Protein AF-A0A0B4KEA6-F1 (afdb_monomer)

Organism: NCBI:txid1239845

Mean predicted aligned error: 4.83 Å

Solvent-accessible surface area (backbone atoms only — not comparable to full-atom values): 7295 Å² total; per-residue (Å²): 44,38,92,87,68,40,78,78,47,93,83,45,83,91,51,90,80,52,74,73,57,41,52,79,71,69,48,47,70,63,35,52,47,36,51,56,62,47,56,32,33,66,64,97,66,87,73,80,84,50,55,74,66,57,44,64,73,69,62,54,82,90,42,56,48,91,61,84,39,70,60,53,66,67,59,48,52,52,45,29,50,55,54,60,69,72,50,56,70,69,57,52,48,64,66,43,44,65,58,36,34,76,69,70,74,44,66,92,83,60,53,72,71,68,74,73,107

Radius of gyration: 17.59 Å; Cα contacts (8 Å, |Δi|>4): 81; chains: 1; bounding box: 48×18×44 Å

Nearest PDB structures (foldseek):
  4gri-assembly1_A  TM=9.267E-01  e=2.112E-07  Borreliella burgdorferi B31
  4gri-assembly2_B  TM=9.279E-01  e=2.397E-07  Borreliella burgdorferi B31
  2o5r-assembly1_A  TM=9.050E-01  e=2.720E-07  Thermotoga maritima
  3pnv-assembly1_A  TM=8.483E-01  e=3.424E-06  Mycobacterium tuberculosis H37Rv
  2ja2-assembly1_A  TM=8.870E-01  e=8.852E-06  Mycobacterium tuberculosis H37Rv

Sequence (117 aa):
VNESRKKLSKRDESIIQFIEQYEALGYLPEALFNFIALLGWSPKGEEELFSKDEFIEIFDPERLSTSSALFDNQKLTWMNNQYMKNLELAQVVELSLPHLISAGKLDENMSDEQREW

Foldseek 3Di:
DEPVPDDDDPPPPVDDDDPVVCLVVLFDPQLVVLLVLPQQFDFPDDDSHDGPVRCVVRDDPVRGHPDGGYDDPVSSVVSSVVVLVPDDPVVNLVSCVVVCCVVVNDPPPDDPVRSVD

InterPro domains:
  IPR008925 Aminoacyl-tRNA synthetase, class I, anticodon-binding superfamily [SSF48163] (53-117)
  IPR020058 Glutamyl/glutaminyl-tRNA synthetase, class Ib, catalytic domain [PF00749] (1-78)
  IPR020061 Glutamine-tRNA ligase, alpha-bundle domain superfamily [G3DSA:1.10.1160.10] (2-87)
  IPR049940 Glutamyl-Q tRNA(Asp) synthetase/Glutamate--tRNA ligase [PTHR43311] (1-112)

Structure (mmCIF, N/CA/C/O backbone):
data_AF-A0A0B4KEA6-F1
#
_entry.id   AF-A0A0B4KEA6-F1
#
loop_
_atom_site.group_PDB
_atom_site.id
_atom_site.type_symbol
_atom_site.label_atom_id
_atom_site.label_alt_id
_atom_site.label_comp_id
_atom_site.label_asym_id
_atom_site.label_entity_id
_atom_site.label_seq_id
_atom_site.pdbx_PDB_ins_code
_atom_site.Cartn_x
_atom_site.Cartn_y
_atom_site.Cartn_z
_atom_site.occupancy
_atom_site.B_iso_or_equiv
_atom_site.auth_seq_id
_atom_site.auth_comp_id
_atom_site.auth_asym_id
_atom_site.auth_atom_id
_atom_site.pdbx_PDB_model_num
ATOM 1 N N . VAL A 1 1 ? 17.174 -0.596 -2.433 1.00 87.00 1 VAL A N 1
ATOM 2 C CA . VAL A 1 1 ? 18.061 0.257 -1.607 1.00 87.00 1 VAL A CA 1
ATOM 3 C C . VAL A 1 1 ? 17.212 1.237 -0.818 1.00 87.00 1 VAL A C 1
ATOM 5 O O . VAL A 1 1 ? 16.089 1.468 -1.237 1.00 87.00 1 VAL A O 1
ATOM 8 N N . ASN A 1 2 ? 17.694 1.759 0.309 1.00 86.00 2 ASN A N 1
ATOM 9 C CA . ASN A 1 2 ? 17.021 2.836 1.051 1.00 86.00 2 ASN A CA 1
ATOM 10 C C . ASN A 1 2 ? 17.335 4.216 0.436 1.00 86.00 2 ASN A C 1
ATOM 12 O O . ASN A 1 2 ? 18.085 4.299 -0.540 1.00 86.00 2 ASN A O 1
ATOM 16 N N . GLU A 1 3 ? 16.810 5.296 1.023 1.00 85.00 3 GLU A N 1
ATOM 17 C CA . GLU A 1 3 ? 17.037 6.687 0.582 1.00 85.00 3 GLU A CA 1
ATOM 18 C C . GLU A 1 3 ? 18.528 7.067 0.510 1.00 85.00 3 GLU A C 1
ATOM 20 O O . GLU A 1 3 ? 18.956 7.793 -0.383 1.00 85.00 3 GLU A O 1
ATOM 25 N N . SER A 1 4 ? 19.362 6.484 1.379 1.00 86.56 4 SER A N 1
ATOM 26 C CA . SER A 1 4 ? 20.827 6.635 1.353 1.00 86.56 4 SER A CA 1
ATOM 27 C C . SER A 1 4 ? 21.533 5.746 0.312 1.00 86.56 4 SER A C 1
ATOM 29 O O . SER A 1 4 ? 22.755 5.595 0.349 1.00 86.56 4 SER A O 1
ATOM 31 N N . ARG A 1 5 ? 20.783 5.095 -0.586 1.00 84.62 5 ARG A N 1
ATOM 32 C CA . ARG A 1 5 ? 21.244 4.094 -1.568 1.00 84.62 5 ARG A CA 1
ATOM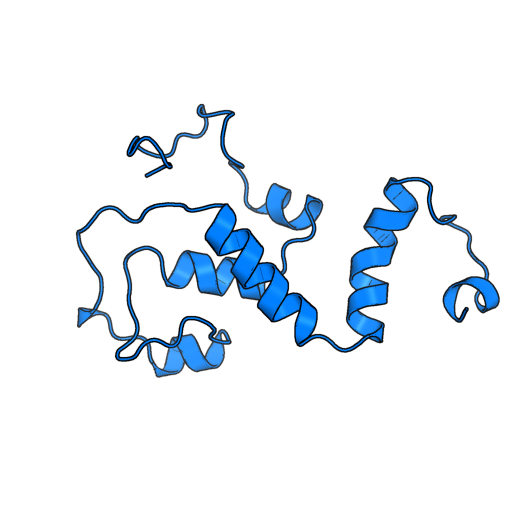 33 C C . ARG A 1 5 ? 21.980 2.888 -0.971 1.00 84.62 5 ARG A C 1
ATOM 35 O O . ARG A 1 5 ? 22.685 2.174 -1.684 1.00 84.62 5 ARG A O 1
ATOM 42 N N . LYS A 1 6 ? 21.784 2.597 0.316 1.00 86.31 6 LYS A N 1
ATOM 43 C CA . LYS A 1 6 ? 22.325 1.390 0.956 1.00 86.31 6 LYS A CA 1
ATOM 44 C C . LYS A 1 6 ? 21.380 0.209 0.755 1.00 86.31 6 LYS A C 1
ATOM 46 O O . LYS A 1 6 ? 20.172 0.371 0.569 1.00 86.31 6 LYS A O 1
ATOM 51 N N . LYS A 1 7 ? 21.929 -1.008 0.762 1.00 86.44 7 LYS A N 1
ATOM 52 C CA . LYS A 1 7 ? 21.126 -2.237 0.699 1.00 86.44 7 LYS A CA 1
ATOM 53 C C . LYS A 1 7 ? 20.211 -2.301 1.925 1.00 86.44 7 LYS A C 1
ATOM 55 O O . LYS A 1 7 ? 20.680 -2.087 3.038 1.00 86.44 7 LYS A O 1
ATOM 60 N N . LEU A 1 8 ? 18.936 -2.622 1.704 1.00 84.56 8 LEU A N 1
ATOM 61 C CA . LEU A 1 8 ? 17.991 -2.862 2.795 1.00 84.56 8 LEU A CA 1
ATOM 62 C C . LEU A 1 8 ? 18.494 -4.049 3.624 1.00 84.56 8 LEU A C 1
ATOM 64 O O . LEU A 1 8 ? 18.933 -5.062 3.072 1.00 84.56 8 LEU A O 1
ATOM 68 N N . SER A 1 9 ? 18.463 -3.911 4.942 1.00 81.00 9 SER A N 1
ATOM 69 C CA . SER A 1 9 ? 18.974 -4.905 5.880 1.00 81.00 9 SER A CA 1
ATOM 70 C C . SER A 1 9 ? 17.979 -5.080 7.014 1.00 81.00 9 SER A C 1
ATOM 72 O O . SER A 1 9 ? 17.450 -4.098 7.513 1.00 81.00 9 SER A O 1
ATOM 74 N N . LYS A 1 10 ? 17.812 -6.312 7.505 1.00 78.00 10 LYS A N 1
ATOM 75 C CA . LYS A 1 10 ? 17.061 -6.591 8.747 1.00 78.00 10 LYS A CA 1
ATOM 76 C C . LYS A 1 10 ? 17.709 -5.988 10.004 1.00 78.00 10 LYS A C 1
ATOM 78 O O . LYS A 1 10 ? 17.223 -6.161 11.107 1.00 78.00 10 LYS A O 1
ATOM 83 N N . ARG A 1 11 ? 18.882 -5.371 9.871 1.00 78.38 11 ARG A N 1
ATOM 84 C CA . ARG A 1 11 ? 19.549 -4.627 10.950 1.00 78.38 11 ARG A CA 1
ATOM 85 C C . ARG A 1 11 ? 19.401 -3.120 10.783 1.00 78.38 11 ARG A C 1
ATOM 87 O O . ARG A 1 11 ? 19.923 -2.372 11.596 1.00 78.38 11 ARG A O 1
ATOM 94 N N . ASP A 1 12 ? 18.785 -2.686 9.687 1.00 74.44 12 ASP A N 1
ATOM 95 C CA . ASP A 1 12 ? 18.476 -1.286 9.464 1.00 74.44 12 ASP A CA 1
ATOM 96 C C . ASP A 1 12 ? 17.153 -0.989 10.174 1.00 74.44 12 ASP A C 1
ATOM 98 O O . ASP A 1 12 ? 16.083 -1.385 9.717 1.00 74.44 12 ASP A O 1
ATOM 102 N N . GLU A 1 13 ? 17.241 -0.371 11.347 1.00 70.31 13 GLU A N 1
ATOM 103 C CA . GLU A 1 13 ? 16.082 0.017 12.160 1.00 70.31 13 GLU A CA 1
ATOM 104 C C . GLU A 1 13 ? 15.370 1.258 11.600 1.00 70.31 13 GLU A C 1
ATOM 106 O O . GLU A 1 13 ? 14.299 1.619 12.078 1.00 70.31 13 GLU A O 1
ATOM 111 N N . SER A 1 14 ? 15.935 1.909 10.573 1.00 68.81 14 SER A N 1
ATOM 112 C CA . SER A 1 14 ? 15.319 3.079 9.933 1.00 68.81 14 SER A CA 1
ATOM 113 C C . SER A 1 14 ? 14.193 2.729 8.953 1.00 68.81 14 SER A C 1
ATOM 115 O O . SER A 1 14 ? 13.521 3.627 8.448 1.00 68.81 14 SER A O 1
ATOM 117 N N . ILE A 1 15 ? 13.974 1.439 8.679 1.00 72.44 15 ILE A N 1
ATOM 118 C CA . ILE A 1 15 ? 12.944 0.945 7.762 1.00 72.44 15 ILE A CA 1
ATOM 119 C C . ILE A 1 15 ? 12.112 -0.153 8.422 1.00 72.44 15 IL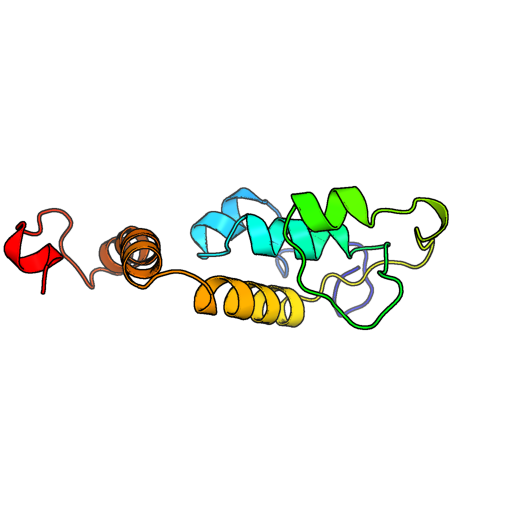E A C 1
ATOM 121 O O . ILE A 1 15 ? 12.608 -0.922 9.244 1.00 72.44 15 ILE A O 1
ATOM 125 N N . ILE A 1 16 ? 10.851 -0.265 8.011 1.00 81.81 16 ILE A N 1
ATOM 126 C CA . ILE A 1 16 ? 9.982 -1.377 8.397 1.00 81.81 16 ILE A CA 1
ATOM 127 C C . ILE A 1 16 ? 10.514 -2.653 7.732 1.00 81.81 16 ILE A C 1
ATOM 129 O O . ILE A 1 16 ? 10.722 -2.696 6.516 1.00 81.81 16 ILE A O 1
ATOM 133 N N . GLN A 1 17 ? 10.769 -3.685 8.534 1.00 79.62 17 GLN A N 1
ATOM 134 C CA . GLN A 1 17 ? 11.517 -4.872 8.102 1.00 79.62 17 GLN A CA 1
ATOM 135 C C . GLN A 1 17 ? 10.619 -6.060 7.754 1.00 79.62 17 GLN A C 1
ATOM 137 O O . GLN A 1 17 ? 11.040 -6.941 7.000 1.00 79.62 17 GLN A O 1
ATOM 142 N N . PHE A 1 18 ? 9.416 -6.097 8.325 1.00 85.81 18 PHE A N 1
ATOM 143 C CA . PHE A 1 18 ? 8.482 -7.213 8.232 1.00 85.81 18 PHE A CA 1
ATOM 144 C C . PHE A 1 18 ? 7.183 -6.763 7.565 1.00 85.81 18 PHE A C 1
ATOM 146 O O . PHE A 1 18 ? 6.745 -5.632 7.762 1.00 85.81 18 PHE A O 1
ATOM 153 N N . ILE A 1 19 ? 6.571 -7.640 6.768 1.00 87.12 19 ILE A N 1
ATOM 154 C CA . ILE A 1 19 ? 5.347 -7.314 6.020 1.00 87.12 19 ILE A CA 1
ATOM 155 C C . ILE A 1 19 ? 4.179 -7.102 6.991 1.00 87.12 19 ILE A C 1
ATOM 157 O O . ILE A 1 19 ? 3.410 -6.162 6.839 1.00 87.12 19 ILE A O 1
ATOM 161 N N . GLU A 1 20 ? 4.123 -7.906 8.048 1.00 88.19 20 GLU A N 1
ATOM 162 C CA . GLU A 1 20 ? 3.116 -7.871 9.112 1.00 88.19 20 GLU A CA 1
ATOM 163 C C . GLU A 1 20 ? 3.082 -6.517 9.844 1.00 88.19 20 GLU A C 1
ATOM 165 O O . GLU A 1 20 ? 2.056 -6.100 10.373 1.00 88.19 20 GLU A O 1
ATOM 170 N N . GLN A 1 21 ? 4.199 -5.782 9.850 1.00 90.50 21 GLN A N 1
ATOM 171 C CA . GLN A 1 21 ? 4.249 -4.443 10.438 1.00 90.50 21 GLN A CA 1
ATOM 172 C C . GLN A 1 21 ? 3.511 -3.404 9.584 1.00 90.50 21 GLN A C 1
ATOM 174 O O . GLN A 1 21 ? 3.018 -2.426 10.136 1.00 90.50 21 GLN A O 1
ATOM 179 N N . TYR A 1 22 ? 3.416 -3.592 8.264 1.00 92.81 22 TYR A N 1
ATOM 180 C CA . TYR A 1 22 ? 2.671 -2.676 7.394 1.00 92.81 22 TYR A CA 1
ATOM 181 C C . TYR A 1 22 ? 1.164 -2.771 7.647 1.00 92.81 22 TYR A C 1
ATOM 183 O O . TYR A 1 22 ? 0.495 -1.741 7.684 1.00 92.81 22 TYR A O 1
ATOM 191 N N . GLU A 1 23 ? 0.649 -3.974 7.907 1.00 89.56 23 GLU A N 1
ATOM 192 C CA . GLU A 1 23 ? -0.747 -4.181 8.310 1.00 89.56 23 GLU A CA 1
ATOM 193 C C . GLU A 1 23 ? -1.058 -3.430 9.612 1.00 89.56 23 GLU A C 1
ATOM 195 O O . GLU A 1 23 ? -1.999 -2.643 9.671 1.00 89.56 23 GLU A O 1
ATOM 200 N N . ALA A 1 24 ? -0.196 -3.560 10.628 1.00 88.75 24 ALA A N 1
ATOM 201 C CA . ALA A 1 24 ? -0.353 -2.841 11.896 1.00 88.75 24 ALA A CA 1
ATOM 202 C C . ALA A 1 24 ? -0.323 -1.305 11.745 1.00 88.75 24 ALA A C 1
ATOM 204 O O . ALA A 1 24 ? -0.866 -0.587 12.586 1.00 88.75 24 ALA A O 1
ATOM 205 N N . LEU A 1 25 ? 0.303 -0.797 10.680 1.00 90.69 25 LEU A N 1
ATOM 206 C CA . LEU A 1 25 ? 0.374 0.627 10.347 1.00 90.69 25 LEU A CA 1
ATOM 207 C C . LEU A 1 25 ? -0.776 1.105 9.442 1.00 90.69 25 LEU A C 1
ATOM 209 O O . LEU A 1 25 ? -0.818 2.291 9.116 1.00 90.69 25 LEU A O 1
ATOM 213 N N . GLY A 1 26 ? -1.697 0.221 9.046 1.00 91.94 26 GLY A N 1
ATOM 214 C CA . GLY A 1 26 ? -2.859 0.564 8.221 1.00 91.94 26 GLY A CA 1
ATOM 215 C C . GLY A 1 26 ? -2.566 0.647 6.718 1.00 91.94 26 GLY A C 1
ATOM 216 O O . GLY A 1 26 ? -3.266 1.350 5.986 1.00 91.94 26 GLY A O 1
ATOM 217 N N . TYR A 1 27 ? -1.518 -0.030 6.238 1.00 95.62 27 TYR A N 1
ATOM 218 C CA . TYR A 1 27 ? -1.305 -0.185 4.799 1.00 95.62 27 TYR A CA 1
ATOM 219 C C . TYR A 1 27 ? -2.216 -1.268 4.227 1.00 95.62 27 TYR A C 1
ATOM 221 O O . TYR A 1 27 ? -2.297 -2.377 4.752 1.00 95.62 27 TYR A O 1
ATOM 229 N N . LEU A 1 28 ? -2.846 -0.950 3.101 1.00 96.50 28 LEU A N 1
ATOM 230 C CA . LEU A 1 28 ? -3.671 -1.862 2.333 1.00 96.50 28 LEU A CA 1
ATOM 231 C C . LEU A 1 28 ? -2.797 -2.892 1.605 1.00 96.50 28 LEU A C 1
ATOM 233 O O . LEU A 1 28 ? -1.771 -2.523 1.010 1.00 96.50 28 LEU A O 1
ATOM 237 N N . PRO A 1 29 ? -3.195 -4.175 1.599 1.00 95.75 29 PRO A N 1
ATOM 238 C CA . PRO A 1 29 ? -2.438 -5.221 0.923 1.00 95.75 29 PRO A CA 1
ATOM 239 C C . PRO A 1 29 ? -2.320 -4.972 -0.587 1.00 95.75 29 PRO A C 1
ATOM 241 O O . PRO A 1 29 ? -1.281 -5.281 -1.170 1.00 95.75 29 PRO A O 1
ATOM 244 N N . GLU A 1 30 ? -3.326 -4.364 -1.218 1.00 96.75 30 GLU A N 1
ATOM 245 C CA . GLU A 1 30 ? -3.327 -4.008 -2.640 1.00 96.75 30 GLU A CA 1
ATOM 246 C C . GLU A 1 30 ? -2.267 -2.947 -2.954 1.00 96.75 30 GLU A C 1
ATOM 248 O O . GLU A 1 30 ? -1.488 -3.101 -3.897 1.00 96.75 30 GLU A O 1
ATOM 253 N N . ALA A 1 31 ? -2.175 -1.908 -2.120 1.00 97.50 31 ALA A N 1
ATOM 254 C CA . ALA A 1 31 ? -1.176 -0.857 -2.272 1.00 97.50 31 ALA A CA 1
ATOM 255 C C . ALA A 1 31 ? 0.243 -1.401 -2.078 1.00 97.50 31 ALA A C 1
ATOM 257 O O . ALA A 1 31 ? 1.146 -1.091 -2.857 1.00 97.50 31 ALA A O 1
ATOM 258 N N . LEU A 1 32 ? 0.443 -2.248 -1.062 1.00 96.62 32 LEU A N 1
ATOM 259 C CA . LEU A 1 32 ? 1.737 -2.872 -0.806 1.00 96.62 32 LEU A CA 1
ATOM 260 C C . LEU A 1 32 ? 2.140 -3.815 -1.948 1.00 96.62 32 LEU A C 1
ATOM 262 O O . LEU A 1 32 ? 3.293 -3.789 -2.384 1.00 96.62 32 LEU A O 1
ATOM 266 N N . PHE A 1 33 ? 1.195 -4.609 -2.463 1.00 97.12 33 PHE A N 1
ATOM 267 C CA . PHE A 1 33 ? 1.410 -5.471 -3.623 1.00 97.12 33 PHE A CA 1
ATOM 268 C C . PHE A 1 33 ? 1.851 -4.654 -4.836 1.00 97.12 33 PHE A C 1
ATOM 270 O O . PHE A 1 33 ? 2.917 -4.917 -5.389 1.00 97.12 33 PHE A O 1
ATOM 277 N N . ASN A 1 34 ? 1.072 -3.643 -5.219 1.00 98.06 34 ASN A N 1
ATOM 278 C CA . ASN A 1 34 ? 1.361 -2.807 -6.376 1.00 98.06 34 ASN A CA 1
ATOM 279 C C . ASN A 1 34 ? 2.712 -2.095 -6.224 1.00 98.06 34 ASN A C 1
ATOM 281 O O . ASN A 1 34 ? 3.495 -2.070 -7.174 1.00 98.06 34 ASN A O 1
ATOM 285 N N . PHE A 1 35 ? 3.024 -1.568 -5.039 1.00 97.12 35 PHE A N 1
ATOM 286 C CA . PHE A 1 35 ? 4.304 -0.918 -4.783 1.00 97.12 35 PHE A CA 1
ATOM 287 C C . PHE A 1 35 ? 5.477 -1.881 -4.982 1.00 97.12 35 PHE A C 1
ATOM 289 O O . PHE A 1 35 ? 6.412 -1.563 -5.716 1.00 97.12 35 PHE A O 1
ATOM 296 N N . ILE A 1 36 ? 5.418 -3.072 -4.372 1.00 95.25 36 ILE A N 1
ATOM 297 C CA . ILE A 1 36 ? 6.466 -4.094 -4.498 1.00 95.25 36 ILE A CA 1
ATOM 298 C C . ILE A 1 36 ? 6.583 -4.576 -5.946 1.00 95.25 36 ILE A C 1
ATOM 300 O O . ILE A 1 36 ? 7.696 -4.772 -6.430 1.00 95.25 36 ILE A O 1
ATOM 304 N N . ALA A 1 37 ? 5.463 -4.728 -6.649 1.00 96.12 37 ALA A N 1
ATOM 305 C CA . ALA A 1 37 ? 5.429 -5.165 -8.038 1.00 96.12 37 ALA A CA 1
ATOM 306 C C . ALA A 1 37 ? 6.167 -4.195 -8.981 1.00 96.12 37 ALA A C 1
ATOM 308 O O . ALA A 1 37 ? 6.796 -4.630 -9.942 1.00 96.12 37 ALA A O 1
ATOM 309 N N . LEU A 1 38 ? 6.166 -2.894 -8.667 1.00 96.38 38 LEU A N 1
ATOM 310 C CA . LEU A 1 38 ? 6.918 -1.868 -9.399 1.00 96.38 38 LEU A CA 1
ATOM 311 C C . LEU A 1 38 ? 8.398 -1.760 -8.978 1.00 96.38 38 LEU A C 1
ATOM 313 O O . LEU A 1 38 ? 9.179 -1.033 -9.600 1.00 96.38 38 LEU A O 1
ATOM 317 N N . LEU A 1 39 ? 8.841 -2.478 -7.939 1.00 94.88 39 LEU A N 1
ATOM 318 C CA . LEU A 1 39 ? 10.252 -2.502 -7.556 1.00 94.88 39 LEU A CA 1
ATOM 319 C C . LEU A 1 39 ? 11.053 -3.374 -8.527 1.00 94.88 39 LEU A C 1
ATOM 321 O O . LEU A 1 39 ? 11.182 -4.583 -8.361 1.00 94.88 39 LEU A O 1
ATOM 325 N N . GLY A 1 40 ? 11.665 -2.725 -9.516 1.00 93.88 40 GLY A N 1
ATOM 326 C CA . GLY A 1 40 ? 12.488 -3.400 -10.522 1.00 93.88 40 GLY A CA 1
ATOM 327 C C . GLY A 1 40 ? 11.715 -3.806 -11.774 1.00 93.88 40 GLY A C 1
ATOM 328 O O . GLY A 1 40 ? 12.274 -4.494 -12.620 1.00 93.88 40 GLY A O 1
ATOM 329 N N . TRP A 1 41 ? 10.477 -3.342 -11.929 1.00 96.69 41 TRP A N 1
ATOM 330 C CA . TRP A 1 41 ? 9.672 -3.492 -13.138 1.00 96.69 41 TRP A CA 1
ATOM 331 C C . TRP A 1 41 ? 8.943 -2.174 -13.426 1.00 96.69 41 TRP A C 1
ATOM 333 O O . TRP A 1 41 ? 8.586 -1.458 -12.493 1.00 96.69 41 TRP A O 1
ATOM 343 N N . SER A 1 42 ? 8.733 -1.825 -14.697 1.00 95.00 42 SER A N 1
ATOM 344 C CA . SER A 1 42 ? 7.978 -0.621 -15.074 1.00 95.00 42 SER A CA 1
ATOM 345 C C . SER A 1 42 ? 6.911 -0.908 -16.142 1.00 95.00 42 SER A C 1
ATOM 347 O O . SER A 1 42 ? 7.161 -1.728 -17.027 1.00 95.00 42 SER A O 1
ATOM 349 N N . PRO A 1 43 ? 5.743 -0.230 -16.100 1.00 95.50 43 PRO A N 1
ATOM 350 C CA . PRO A 1 43 ? 4.662 -0.319 -17.091 1.00 95.50 43 PRO A CA 1
ATOM 351 C C . PRO A 1 43 ? 4.907 0.605 -18.293 1.00 95.50 43 PRO A C 1
ATOM 353 O O . PRO A 1 43 ? 5.886 1.348 -18.327 1.00 95.50 43 PRO A O 1
ATOM 356 N N . LYS A 1 44 ? 4.181 0.409 -19.419 1.00 92.81 44 LYS A N 1
ATOM 357 C CA . LYS A 1 44 ? 4.609 0.971 -20.741 1.00 92.81 44 LYS A CA 1
ATOM 358 C C . LYS A 1 44 ? 4.301 2.464 -20.816 1.00 92.81 44 LYS A C 1
ATOM 360 O O . LYS A 1 44 ? 4.995 3.181 -21.528 1.00 92.81 44 LYS A O 1
ATOM 365 N N . GLY A 1 45 ? 3.283 2.890 -20.077 1.00 92.06 45 GLY A N 1
ATOM 366 C CA . GLY A 1 45 ? 2.939 4.286 -19.853 1.00 92.06 45 GLY A CA 1
ATOM 367 C C . GLY A 1 45 ? 3.350 4.769 -18.464 1.00 92.06 45 GLY A C 1
ATOM 368 O O . GLY A 1 45 ? 4.243 4.208 -17.833 1.00 92.06 45 GLY A O 1
ATOM 369 N N . GLU A 1 46 ? 2.661 5.813 -18.013 1.00 92.38 46 GLU A N 1
ATOM 370 C CA . GLU A 1 46 ? 2.919 6.525 -16.752 1.00 92.38 46 GLU A CA 1
ATOM 371 C C . GLU A 1 46 ? 1.999 6.081 -15.603 1.00 92.38 46 GLU A C 1
ATOM 373 O O . GLU A 1 46 ? 2.129 6.573 -14.487 1.00 92.38 46 GLU A O 1
ATOM 378 N N . GLU A 1 47 ? 1.067 5.164 -15.873 1.00 94.94 47 GLU A N 1
ATOM 379 C CA . GLU A 1 47 ? 0.184 4.574 -14.865 1.00 94.94 47 GLU A CA 1
ATOM 380 C C . GLU A 1 47 ? 1.020 3.838 -13.810 1.00 94.94 47 GLU A C 1
ATOM 382 O O . GLU A 1 47 ? 1.908 3.058 -14.152 1.00 94.94 47 GLU A O 1
ATOM 387 N N . GLU A 1 48 ? 0.745 4.073 -12.529 1.00 95.31 48 GLU A N 1
ATOM 388 C CA . GLU A 1 48 ? 1.449 3.412 -11.419 1.00 95.31 48 GLU A CA 1
ATOM 389 C C . GLU A 1 48 ? 0.507 2.643 -10.487 1.00 95.31 48 GLU A C 1
ATOM 391 O O . GLU A 1 48 ? 0.980 1.930 -9.599 1.00 95.31 48 GLU A O 1
ATOM 396 N N . LEU A 1 49 ? -0.807 2.783 -10.682 1.00 97.56 49 LEU A N 1
ATOM 397 C CA . LEU A 1 49 ? -1.843 2.155 -9.874 1.00 97.56 49 LEU A CA 1
ATOM 398 C C . LEU A 1 49 ? -2.474 1.011 -10.666 1.00 97.56 49 LEU A C 1
ATOM 400 O O . LEU A 1 49 ? -3.068 1.242 -11.712 1.00 97.56 49 LEU A O 1
ATOM 40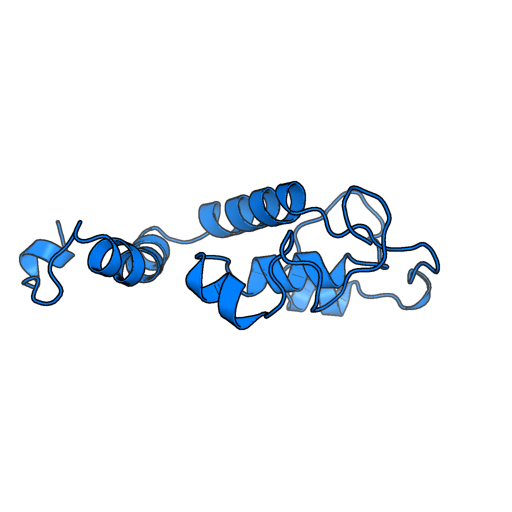4 N N . PHE A 1 50 ? -2.336 -0.213 -10.166 1.00 97.06 50 PHE A N 1
ATOM 405 C CA . PHE A 1 50 ? -2.863 -1.419 -10.793 1.00 97.06 50 PHE A CA 1
ATOM 406 C C . PHE A 1 50 ? -3.426 -2.360 -9.742 1.00 97.06 50 PHE A C 1
ATOM 408 O O . PHE A 1 50 ? -2.733 -2.740 -8.793 1.00 97.06 50 PHE A O 1
ATOM 415 N N . SER A 1 51 ? -4.640 -2.840 -9.978 1.00 96.19 51 SER A N 1
ATOM 416 C CA . SER A 1 51 ? -5.115 -4.049 -9.325 1.00 96.19 51 SER A CA 1
ATOM 417 C C . SER A 1 51 ? -4.197 -5.232 -9.650 1.00 96.19 51 SER A C 1
ATOM 419 O O . SER A 1 51 ? -3.417 -5.237 -10.609 1.00 96.19 51 SER A O 1
ATOM 421 N N . LYS A 1 52 ? -4.301 -6.285 -8.840 1.00 96.12 52 LYS A N 1
ATOM 422 C CA . LYS A 1 52 ? -3.545 -7.517 -9.064 1.00 96.12 52 LYS A CA 1
ATOM 423 C C . LYS A 1 52 ? -3.832 -8.129 -10.438 1.00 96.12 52 LYS A C 1
ATOM 425 O O . LYS A 1 52 ? -2.900 -8.609 -11.079 1.00 96.12 52 LYS A O 1
ATOM 430 N N . ASP A 1 53 ? -5.088 -8.105 -10.872 1.00 97.50 53 ASP A N 1
ATOM 431 C CA . ASP A 1 53 ? -5.506 -8.693 -12.144 1.00 97.50 53 ASP A CA 1
ATOM 432 C C . ASP A 1 53 ? -4.970 -7.874 -13.325 1.00 97.50 53 ASP A C 1
ATOM 434 O O . ASP A 1 53 ? -4.341 -8.441 -14.217 1.00 97.50 53 ASP A O 1
ATOM 438 N N . GLU A 1 54 ? -5.076 -6.541 -13.270 1.00 96.94 54 GLU A N 1
ATOM 439 C CA . GLU A 1 54 ? -4.463 -5.654 -14.270 1.00 96.94 54 GLU A CA 1
ATOM 440 C C . GLU A 1 54 ? -2.949 -5.866 -14.350 1.00 96.94 54 GLU A C 1
ATOM 442 O O . GLU A 1 54 ? -2.400 -5.974 -15.444 1.00 96.94 54 GLU A O 1
ATOM 447 N N . PHE A 1 55 ? -2.266 -5.984 -13.203 1.00 97.00 55 PHE A N 1
ATOM 448 C CA . PHE A 1 55 ? -0.828 -6.245 -13.183 1.00 97.00 55 PHE A CA 1
ATOM 449 C C . PHE A 1 55 ? -0.476 -7.569 -13.874 1.00 97.00 55 PHE A C 1
ATOM 451 O O . PHE A 1 55 ? 0.485 -7.619 -14.639 1.00 97.00 55 PHE A O 1
ATOM 458 N N . ILE A 1 56 ? -1.247 -8.635 -13.629 1.00 96.75 56 ILE A N 1
ATOM 459 C CA . ILE A 1 56 ? -1.047 -9.942 -14.274 1.00 96.75 56 ILE A CA 1
ATOM 460 C C . ILE A 1 56 ? -1.193 -9.829 -15.795 1.00 96.75 56 ILE A C 1
ATOM 462 O O . ILE A 1 56 ? -0.394 -10.418 -16.521 1.00 96.75 56 ILE A O 1
ATOM 466 N N . GLU A 1 57 ? -2.174 -9.068 -16.280 1.00 97.44 57 GLU A N 1
ATOM 467 C CA . GLU A 1 57 ? -2.413 -8.889 -17.715 1.00 97.44 57 GLU A CA 1
ATOM 468 C C . GLU A 1 57 ? -1.300 -8.103 -18.417 1.00 97.44 57 GLU A C 1
ATOM 470 O O . GLU A 1 57 ? -0.925 -8.429 -19.546 1.00 97.44 57 GLU A O 1
ATOM 475 N N . ILE A 1 58 ? -0.757 -7.073 -17.763 1.00 96.50 58 ILE A N 1
ATOM 476 C CA . ILE A 1 58 ? 0.259 -6.194 -18.362 1.00 96.50 58 ILE A CA 1
ATOM 477 C C . ILE A 1 58 ? 1.699 -6.644 -18.096 1.00 96.50 58 ILE A C 1
ATOM 479 O O . ILE A 1 58 ? 2.631 -6.036 -18.635 1.00 96.50 58 ILE A O 1
ATOM 483 N N . PHE A 1 59 ? 1.904 -7.649 -17.239 1.00 96.81 59 PHE A N 1
ATOM 484 C CA . PHE A 1 59 ? 3.237 -8.081 -16.846 1.00 96.81 59 PHE A CA 1
ATOM 485 C C . PHE A 1 59 ? 4.022 -8.606 -18.050 1.00 96.81 59 PHE A C 1
ATOM 487 O O . PHE A 1 59 ? 3.617 -9.533 -18.749 1.00 96.81 59 PHE A O 1
ATOM 494 N N . ASP A 1 60 ? 5.202 -8.030 -18.241 1.00 96.69 60 ASP A N 1
ATOM 495 C CA . ASP A 1 60 ? 6.129 -8.392 -19.305 1.00 96.69 60 ASP A CA 1
ATOM 496 C C . ASP A 1 60 ? 7.531 -8.572 -18.698 1.00 96.69 60 ASP A C 1
ATOM 498 O O . ASP A 1 60 ? 8.097 -7.596 -18.185 1.00 96.69 60 ASP A O 1
ATOM 502 N N . PRO A 1 61 ? 8.104 -9.791 -18.709 1.00 96.19 61 PRO A N 1
ATOM 503 C CA . PRO A 1 61 ? 9.407 -10.055 -18.109 1.00 96.19 61 PRO A CA 1
ATOM 504 C C . PRO A 1 61 ? 10.555 -9.309 -18.802 1.00 96.19 61 PRO A C 1
ATOM 506 O O . PRO A 1 61 ? 11.574 -9.065 -18.157 1.00 96.19 61 PRO A O 1
ATOM 509 N N . GLU A 1 62 ? 10.406 -8.883 -20.064 1.00 96.94 62 GLU A N 1
ATOM 510 C CA . GLU A 1 62 ? 11.427 -8.084 -20.767 1.00 96.94 62 GLU A CA 1
ATOM 511 C C . GLU A 1 62 ? 11.644 -6.706 -20.124 1.00 96.94 62 GLU A C 1
ATOM 513 O O . GLU A 1 62 ? 12.611 -6.004 -20.418 1.00 96.94 62 GLU A O 1
ATOM 518 N N . ARG A 1 63 ? 10.748 -6.315 -19.214 1.00 95.50 63 ARG A N 1
ATOM 519 C CA . ARG A 1 63 ? 10.732 -5.004 -18.561 1.00 95.50 63 ARG A CA 1
ATOM 520 C C . ARG A 1 63 ? 11.286 -5.000 -17.151 1.00 95.50 63 ARG A C 1
ATOM 522 O O . ARG A 1 63 ? 11.279 -3.964 -16.482 1.00 95.50 63 ARG A O 1
ATOM 529 N N . LEU A 1 64 ? 11.791 -6.144 -16.711 1.00 96.31 64 LEU A N 1
ATOM 530 C CA . LEU A 1 64 ? 12.576 -6.231 -15.495 1.00 96.31 64 LEU A CA 1
ATOM 531 C C . LEU A 1 64 ? 13.875 -5.432 -15.660 1.00 96.31 64 LEU A C 1
ATOM 533 O O . LEU A 1 64 ? 14.629 -5.600 -16.617 1.00 96.31 64 LEU A O 1
ATOM 537 N N . SER A 1 65 ? 14.143 -4.553 -14.702 1.00 93.94 65 SER A N 1
ATOM 538 C CA . SER A 1 65 ? 15.340 -3.721 -14.659 1.00 93.94 65 SER A CA 1
ATOM 539 C C . SER A 1 65 ? 16.407 -4.352 -13.773 1.00 93.94 65 SER A C 1
ATOM 541 O O . SER A 1 65 ? 16.133 -4.823 -12.672 1.00 93.94 65 SER A O 1
ATOM 543 N N . THR A 1 66 ? 17.662 -4.290 -14.216 1.00 92.38 66 THR A N 1
ATOM 544 C CA . THR A 1 66 ? 18.831 -4.664 -13.402 1.00 92.38 66 THR A CA 1
ATOM 545 C C . THR A 1 66 ? 19.267 -3.550 -12.448 1.00 92.38 66 THR A C 1
ATOM 547 O O . THR A 1 66 ? 20.145 -3.752 -11.606 1.00 92.38 66 THR A O 1
ATOM 550 N N . SER A 1 67 ? 18.664 -2.363 -12.565 1.00 90.94 67 SER A N 1
ATOM 551 C CA . SER A 1 67 ? 18.944 -1.240 -11.675 1.00 90.94 67 SER A CA 1
ATOM 552 C C . SER A 1 67 ? 18.418 -1.520 -10.271 1.00 90.94 67 SER A C 1
ATOM 554 O O . SER A 1 67 ? 17.376 -2.141 -10.080 1.00 90.94 67 SER A O 1
ATOM 556 N N . SER A 1 68 ? 19.130 -1.022 -9.261 1.00 89.69 68 SER A N 1
ATOM 557 C CA . SER A 1 68 ? 18.684 -1.150 -7.874 1.00 89.69 68 SER A CA 1
ATOM 558 C C . SER A 1 68 ? 17.372 -0.395 -7.656 1.00 89.69 68 SER A C 1
ATOM 560 O O . SER A 1 68 ? 17.357 0.831 -7.736 1.00 89.69 68 SER A O 1
ATOM 562 N N . ALA A 1 69 ? 16.300 -1.109 -7.313 1.00 92.12 69 ALA A N 1
ATOM 563 C CA . ALA A 1 69 ? 15.033 -0.490 -6.937 1.00 92.12 69 ALA A CA 1
ATOM 564 C C . ALA A 1 69 ? 15.182 0.287 -5.618 1.00 92.12 69 ALA A C 1
ATOM 566 O O . ALA A 1 69 ? 15.751 -0.229 -4.647 1.00 92.12 69 ALA A O 1
ATOM 567 N N . LEU A 1 70 ? 14.707 1.532 -5.580 1.00 90.88 70 LEU A N 1
ATOM 568 C CA . LEU A 1 70 ? 14.650 2.354 -4.371 1.00 90.88 70 LEU A CA 1
ATOM 569 C C . LEU A 1 70 ? 13.362 2.031 -3.611 1.00 90.88 70 LEU A C 1
ATO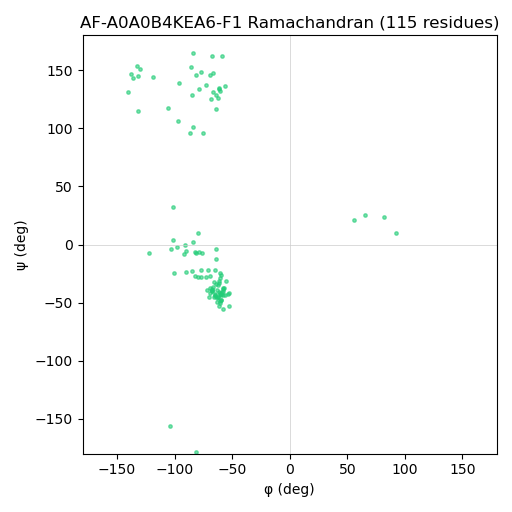M 571 O O . LEU A 1 70 ? 12.282 2.066 -4.187 1.00 90.88 70 LEU A O 1
ATOM 575 N N . PHE A 1 71 ? 13.485 1.732 -2.322 1.00 91.38 71 PHE A N 1
ATOM 576 C CA . PHE A 1 71 ? 12.340 1.601 -1.434 1.00 91.38 71 PHE A CA 1
ATOM 577 C C . PHE A 1 71 ? 12.006 2.984 -0.882 1.00 91.38 71 PHE A C 1
ATOM 579 O O . PHE A 1 71 ? 12.648 3.457 0.055 1.00 91.38 71 PHE A O 1
ATOM 586 N N . ASP A 1 72 ? 11.056 3.645 -1.532 1.00 92.31 72 ASP A N 1
ATOM 587 C CA . ASP A 1 72 ? 10.587 4.983 -1.189 1.00 92.31 72 ASP A CA 1
ATOM 588 C C . ASP A 1 72 ? 9.313 4.893 -0.330 1.00 92.31 72 ASP A C 1
ATOM 590 O O . ASP A 1 72 ? 8.231 4.566 -0.824 1.00 92.31 72 ASP A O 1
ATOM 594 N N . ASN A 1 73 ? 9.449 5.181 0.969 1.00 90.94 73 ASN A N 1
ATOM 595 C CA . ASN A 1 73 ? 8.327 5.150 1.911 1.00 90.94 73 ASN A CA 1
ATOM 596 C C . ASN A 1 73 ? 7.274 6.222 1.605 1.00 90.94 73 ASN A C 1
ATOM 598 O O . ASN A 1 73 ? 6.087 5.999 1.847 1.00 90.94 73 ASN A O 1
ATOM 602 N N . GLN A 1 74 ? 7.679 7.378 1.071 1.00 93.81 74 GLN A N 1
ATOM 603 C CA . GLN A 1 74 ? 6.743 8.445 0.724 1.00 93.81 74 GLN A CA 1
ATOM 604 C C . GLN A 1 74 ? 5.884 8.017 -0.462 1.00 93.81 74 GLN A C 1
ATOM 606 O O . GLN A 1 74 ? 4.667 8.198 -0.430 1.00 93.81 74 GLN A O 1
ATOM 611 N N . LYS A 1 75 ? 6.489 7.366 -1.464 1.00 95.19 75 LYS A N 1
ATOM 612 C CA . LYS A 1 75 ? 5.751 6.791 -2.595 1.00 95.19 75 LYS A CA 1
ATOM 613 C C . LYS A 1 75 ? 4.783 5.697 -2.151 1.00 95.19 75 LYS A C 1
ATOM 615 O O . LYS A 1 75 ? 3.630 5.718 -2.572 1.00 95.19 75 LYS A O 1
ATOM 620 N N . LEU A 1 76 ? 5.211 4.780 -1.280 1.00 96.00 76 LEU A N 1
ATOM 621 C CA . LEU A 1 76 ? 4.321 3.756 -0.722 1.00 96.00 76 LEU A CA 1
ATOM 622 C C . LEU A 1 76 ? 3.147 4.386 0.050 1.00 96.00 76 LEU A C 1
ATOM 624 O O . LEU A 1 76 ? 2.002 3.991 -0.148 1.00 96.00 76 LEU A O 1
ATOM 628 N N . THR A 1 77 ? 3.406 5.409 0.872 1.00 96.19 77 THR A N 1
ATOM 629 C CA . THR A 1 77 ? 2.360 6.146 1.609 1.00 96.19 77 THR A CA 1
ATOM 630 C C . T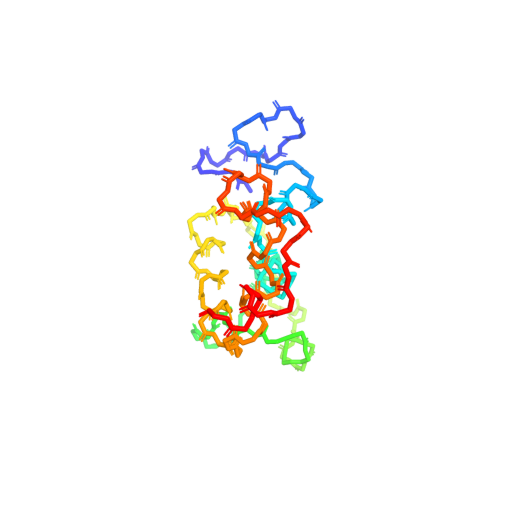HR A 1 77 ? 1.382 6.833 0.653 1.00 96.19 77 THR A C 1
ATOM 632 O O . THR A 1 77 ? 0.166 6.749 0.830 1.00 96.19 77 THR A O 1
ATOM 635 N N . TRP A 1 78 ? 1.896 7.492 -0.390 1.00 97.56 78 TRP A N 1
ATOM 636 C CA . TRP A 1 78 ? 1.072 8.111 -1.426 1.00 97.56 78 TRP A CA 1
ATOM 637 C C . TRP A 1 78 ? 0.197 7.077 -2.135 1.00 97.56 78 TRP A C 1
ATOM 639 O O . TRP A 1 78 ? -1.004 7.303 -2.262 1.00 97.56 78 TRP A O 1
ATOM 649 N N . MET A 1 79 ? 0.775 5.946 -2.545 1.00 98.12 79 MET A N 1
ATOM 650 C CA . MET A 1 79 ? 0.054 4.871 -3.221 1.00 98.12 79 MET A CA 1
ATOM 651 C C . MET A 1 79 ? -1.051 4.327 -2.319 1.00 98.12 79 MET A C 1
ATOM 653 O O . MET A 1 79 ? -2.204 4.290 -2.733 1.00 98.12 79 MET A O 1
ATOM 657 N N . ASN A 1 80 ? -0.739 4.027 -1.055 1.00 97.94 80 ASN A N 1
ATOM 658 C CA . ASN A 1 80 ? -1.722 3.591 -0.066 1.00 97.94 80 ASN A CA 1
ATOM 659 C C . ASN A 1 80 ? -2.903 4.558 0.059 1.00 97.94 80 ASN A C 1
ATOM 661 O O . ASN A 1 80 ? -4.053 4.134 0.081 1.00 97.94 80 ASN A O 1
ATOM 665 N N . ASN A 1 81 ? -2.631 5.863 0.072 1.00 97.38 81 ASN A N 1
ATOM 666 C CA . ASN A 1 81 ? -3.670 6.887 0.096 1.00 97.38 81 ASN A CA 1
ATOM 667 C C . ASN A 1 81 ? -4.544 6.885 -1.173 1.00 97.38 81 ASN A C 1
ATOM 669 O O . ASN A 1 81 ? -5.735 7.161 -1.077 1.00 97.38 81 ASN A O 1
ATOM 673 N N . GLN A 1 82 ? -3.992 6.575 -2.354 1.00 98.06 82 GLN A N 1
ATOM 674 C CA . GLN A 1 82 ? -4.807 6.429 -3.570 1.00 98.06 82 GLN A CA 1
ATOM 675 C C . GLN A 1 82 ? -5.773 5.249 -3.445 1.00 98.06 82 GLN A C 1
ATOM 677 O O . GLN A 1 82 ? -6.958 5.407 -3.722 1.00 98.06 82 GLN A O 1
ATOM 682 N N . TYR A 1 83 ? -5.298 4.104 -2.948 1.00 97.50 83 TYR A N 1
ATOM 683 C CA . TYR A 1 83 ? -6.157 2.946 -2.696 1.00 97.50 83 TYR A CA 1
ATOM 684 C C . TYR A 1 83 ? -7.220 3.241 -1.632 1.00 97.50 83 TYR A C 1
ATOM 686 O O . TYR A 1 83 ? -8.395 2.991 -1.873 1.00 97.50 83 TYR A O 1
ATOM 694 N N . MET A 1 84 ? -6.844 3.865 -0.509 1.00 96.88 84 MET A N 1
ATOM 695 C CA . MET A 1 84 ? -7.782 4.251 0.555 1.00 96.88 84 MET A CA 1
ATOM 696 C C . MET A 1 84 ? -8.907 5.167 0.060 1.00 96.88 84 MET A C 1
ATOM 698 O O . MET A 1 84 ? -10.042 5.030 0.501 1.00 96.88 84 MET A O 1
ATOM 702 N N . LYS A 1 85 ? -8.614 6.094 -0.859 1.00 96.19 85 LYS A N 1
ATOM 703 C CA . LYS A 1 85 ? -9.617 7.008 -1.434 1.00 96.19 85 LYS A CA 1
ATOM 704 C C . LYS A 1 85 ? -10.612 6.329 -2.371 1.00 96.19 85 LYS A C 1
ATOM 706 O O . LYS A 1 85 ? -11.678 6.890 -2.598 1.00 96.19 85 LYS A O 1
ATOM 711 N N . ASN A 1 86 ? -10.249 5.175 -2.922 1.00 95.56 86 ASN A N 1
ATOM 712 C CA . ASN A 1 86 ? -11.101 4.406 -3.824 1.00 95.56 86 ASN A CA 1
ATOM 713 C C . ASN A 1 86 ? -11.987 3.396 -3.080 1.00 95.56 86 ASN A C 1
ATOM 715 O O . ASN A 1 86 ? -12.815 2.747 -3.712 1.00 95.56 86 ASN A O 1
ATOM 719 N N . LEU A 1 87 ? -11.808 3.240 -1.765 1.00 95.69 87 LEU A N 1
ATOM 720 C CA . LEU A 1 87 ? -12.649 2.376 -0.946 1.00 95.69 87 LEU A CA 1
ATOM 721 C C . LEU A 1 87 ? -13.993 3.035 -0.640 1.00 95.69 87 LEU A C 1
ATOM 723 O O . LEU A 1 87 ? -14.093 4.250 -0.453 1.00 95.69 87 LEU A O 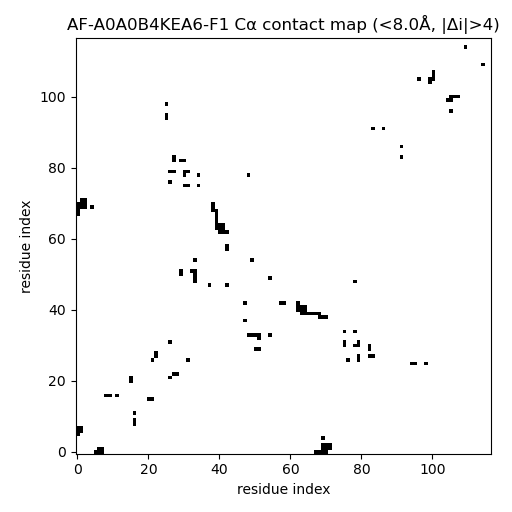1
ATOM 727 N N . GLU A 1 88 ? -15.017 2.200 -0.503 1.00 96.44 88 GLU A N 1
ATOM 728 C CA . GLU A 1 88 ? -16.311 2.631 0.011 1.00 96.44 88 GLU A CA 1
ATOM 729 C C . GLU A 1 88 ? -16.188 3.046 1.482 1.00 96.44 88 GLU A C 1
ATOM 731 O O . GLU A 1 88 ? -15.426 2.452 2.252 1.00 96.44 88 GLU A O 1
ATOM 736 N N . LEU A 1 89 ? -16.990 4.027 1.909 1.00 93.12 89 LEU A N 1
ATOM 737 C CA . LEU A 1 89 ? -16.942 4.556 3.278 1.00 93.12 89 LEU A CA 1
ATOM 738 C C . LEU A 1 89 ? -17.063 3.447 4.334 1.00 93.12 89 LEU A C 1
ATOM 740 O O . LEU A 1 89 ? -16.317 3.447 5.309 1.00 93.12 89 LEU A O 1
ATOM 744 N N . ALA A 1 90 ? -17.954 2.477 4.114 1.00 92.88 90 ALA A N 1
ATOM 745 C CA . ALA A 1 90 ? -18.133 1.345 5.020 1.00 92.88 90 ALA A CA 1
ATOM 746 C C . ALA A 1 90 ? -16.837 0.533 5.198 1.00 92.88 90 ALA A C 1
ATOM 748 O O . ALA A 1 90 ? -16.482 0.175 6.315 1.00 92.88 90 ALA A O 1
ATOM 749 N N . GLN A 1 91 ? -16.083 0.300 4.119 1.00 94.38 91 GLN A N 1
ATOM 750 C CA . GLN A 1 91 ? -14.804 -0.411 4.194 1.00 94.38 91 GLN A CA 1
ATOM 751 C C . GLN A 1 91 ? -13.757 0.410 4.949 1.00 94.38 91 GLN A C 1
ATOM 753 O O . GLN A 1 91 ? -13.007 -0.138 5.751 1.00 94.38 91 GLN A O 1
ATOM 758 N N . VAL A 1 92 ? -13.722 1.728 4.728 1.00 94.12 92 VAL A N 1
ATOM 759 C CA . VAL A 1 92 ? -12.814 2.631 5.451 1.00 94.12 92 VAL A CA 1
ATOM 760 C C . VAL A 1 92 ? -13.104 2.614 6.951 1.00 94.12 92 VAL A C 1
ATOM 762 O O . VAL A 1 92 ? -12.163 2.587 7.746 1.00 94.12 92 VAL A O 1
ATOM 765 N N . VAL A 1 93 ? -14.381 2.603 7.345 1.00 92.19 93 VAL A N 1
ATOM 766 C CA . VAL A 1 93 ? -14.795 2.495 8.752 1.00 92.19 93 VAL A CA 1
ATOM 767 C C . VAL A 1 93 ? -14.304 1.178 9.346 1.00 92.19 93 VAL A C 1
ATOM 769 O O . VAL A 1 93 ? -13.574 1.211 10.335 1.00 92.19 93 VAL A O 1
ATOM 772 N N . GLU A 1 94 ? -14.607 0.044 8.709 1.00 91.62 94 GLU A N 1
ATOM 773 C CA . GLU A 1 94 ? -14.177 -1.284 9.172 1.00 91.62 94 GLU A CA 1
ATOM 774 C C . GLU A 1 94 ? -12.656 -1.386 9.334 1.00 91.62 94 GLU A C 1
ATOM 776 O O . GLU A 1 94 ? -12.165 -1.879 10.348 1.00 91.62 94 GLU A O 1
ATOM 781 N N . LEU A 1 95 ? -11.896 -0.854 8.374 1.00 92.75 95 LEU A N 1
ATOM 782 C CA . LEU A 1 95 ? -10.436 -0.830 8.444 1.00 92.75 95 LEU A CA 1
ATOM 783 C C . LEU A 1 95 ? -9.923 0.076 9.565 1.00 92.75 95 LEU A C 1
ATOM 785 O O . LEU A 1 95 ? -8.927 -0.244 10.203 1.00 92.75 95 LEU A O 1
ATOM 789 N N .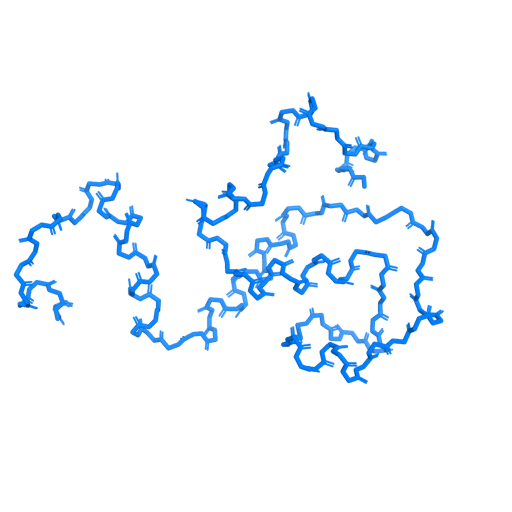 SER A 1 96 ? -10.587 1.203 9.822 1.00 92.62 96 SER A N 1
ATOM 790 C CA . SER A 1 96 ? -10.148 2.187 10.820 1.00 92.62 96 SER A CA 1
ATOM 791 C C . SER A 1 96 ? -10.503 1.785 12.253 1.00 92.62 96 SER A C 1
ATOM 793 O O . SER A 1 96 ? -9.802 2.178 13.189 1.00 92.62 96 SER A O 1
ATOM 795 N N . LEU A 1 97 ? -11.576 1.010 12.441 1.00 91.88 97 LEU A N 1
ATOM 796 C CA . LEU A 1 97 ? -12.125 0.643 13.748 1.00 91.88 97 LEU A CA 1
ATOM 797 C C . LEU A 1 97 ? -11.083 0.025 14.702 1.00 91.88 97 LEU A C 1
ATOM 799 O O . LEU A 1 97 ? -10.917 0.567 15.801 1.00 91.88 97 LEU A O 1
ATOM 803 N N . PRO A 1 98 ? -10.321 -1.024 14.323 1.00 91.31 98 PRO A N 1
ATOM 804 C CA . PRO A 1 98 ? -9.307 -1.610 15.202 1.00 91.31 98 PRO A CA 1
ATOM 805 C C . PRO A 1 98 ? -8.246 -0.598 15.651 1.00 91.31 98 PRO A C 1
ATOM 807 O O . PRO A 1 98 ? -7.826 -0.601 16.810 1.00 91.31 98 PRO A O 1
ATOM 810 N N . HIS A 1 99 ? -7.842 0.310 14.757 1.00 92.06 99 HIS A N 1
ATOM 811 C CA . HIS A 1 9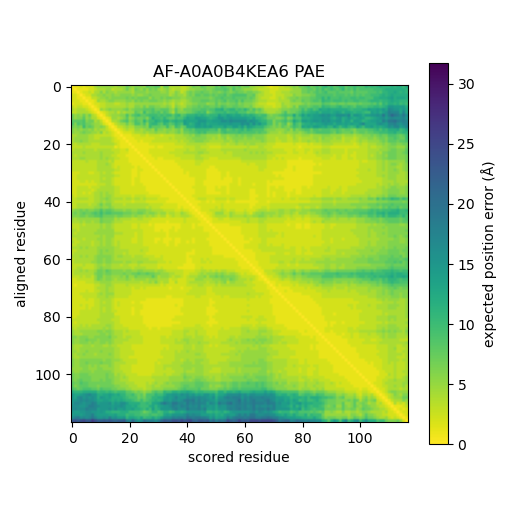9 ? -6.849 1.338 15.065 1.00 92.06 99 HIS A CA 1
ATOM 812 C C . HIS A 1 99 ? -7.411 2.412 16.005 1.00 92.06 99 HIS A C 1
ATOM 814 O O . HIS A 1 99 ? -6.717 2.850 16.923 1.00 92.06 99 HIS A O 1
ATOM 820 N N . LEU A 1 100 ? -8.672 2.817 15.821 1.00 92.31 100 LEU A N 1
ATOM 821 C CA . LEU A 1 100 ? -9.344 3.789 16.688 1.00 92.31 100 LEU A CA 1
ATOM 822 C C . LEU A 1 100 ? -9.589 3.235 18.097 1.00 92.31 100 LEU A C 1
ATOM 824 O O . LEU A 1 100 ? -9.361 3.953 19.074 1.00 92.31 100 LEU A O 1
ATOM 828 N N . ILE A 1 101 ? -9.982 1.963 18.212 1.00 92.81 101 ILE A N 1
ATOM 829 C CA . ILE A 1 101 ? -10.117 1.265 19.499 1.00 92.81 101 ILE A CA 1
ATOM 830 C C . ILE A 1 101 ? -8.747 1.161 20.180 1.00 92.81 101 ILE A C 1
ATOM 832 O O . ILE A 1 101 ? -8.590 1.586 21.323 1.00 92.81 101 ILE A O 1
ATOM 836 N N . SER A 1 102 ? -7.716 0.702 19.459 1.00 91.50 102 SER A N 1
ATOM 837 C CA . SER A 1 102 ? -6.353 0.611 20.001 1.00 91.50 102 SER A CA 1
ATOM 838 C C . SER A 1 102 ? -5.788 1.968 20.443 1.00 91.50 102 SER A C 1
ATOM 840 O O . SER A 1 102 ? -4.958 2.016 21.350 1.00 91.50 102 SER A O 1
ATOM 842 N N . ALA A 1 103 ? -6.213 3.068 19.817 1.00 92.94 103 ALA A N 1
ATOM 843 C CA . ALA A 1 103 ? -5.826 4.429 20.186 1.00 92.94 103 ALA A CA 1
ATOM 844 C C . ALA A 1 103 ? -6.675 5.026 21.330 1.00 92.94 103 ALA A C 1
ATOM 846 O O . ALA A 1 103 ? -6.489 6.197 21.680 1.00 92.94 103 ALA A O 1
ATOM 847 N N . GLY A 1 104 ? -7.622 4.261 21.888 1.00 93.56 104 GLY A N 1
ATOM 848 C CA . GLY A 1 104 ? -8.542 4.705 22.937 1.00 93.56 104 GLY A CA 1
ATOM 849 C C . GLY A 1 104 ? -9.505 5.801 22.478 1.00 93.56 104 GLY A C 1
ATOM 850 O O . GLY A 1 104 ? -9.921 6.635 23.281 1.00 93.56 104 GLY A O 1
ATOM 851 N N . LYS A 1 105 ? -9.794 5.869 21.173 1.00 92.19 105 LYS A N 1
ATOM 852 C CA . LYS A 1 105 ? -10.741 6.832 20.586 1.00 92.19 105 LYS A CA 1
ATOM 853 C C . LYS A 1 105 ? -12.162 6.290 20.527 1.00 92.19 105 LYS A C 1
ATOM 855 O O . LYS A 1 105 ? -13.090 7.090 20.510 1.00 92.19 105 LYS A O 1
ATOM 860 N N . LEU A 1 106 ? -12.304 4.969 20.522 1.00 90.69 106 LEU A N 1
ATOM 861 C CA . LEU A 1 106 ? -13.566 4.240 20.544 1.00 90.69 106 LEU A CA 1
ATOM 862 C C . LEU A 1 106 ? -13.493 3.123 21.593 1.00 90.69 106 LEU A C 1
ATOM 864 O O . LEU A 1 106 ? -12.402 2.655 21.919 1.00 90.69 106 LEU A O 1
ATOM 868 N N . ASP A 1 107 ? -14.647 2.722 22.125 1.00 88.88 107 ASP A N 1
ATOM 869 C CA . ASP A 1 107 ? -14.761 1.600 23.064 1.00 88.88 107 ASP A CA 1
ATOM 870 C C . ASP A 1 107 ? -14.777 0.269 22.291 1.00 88.88 107 ASP A C 1
ATOM 872 O O . ASP A 1 107 ? -15.311 0.185 21.189 1.00 88.88 107 ASP A O 1
ATOM 876 N N . GLU A 1 108 ? -14.214 -0.797 22.851 1.00 85.75 108 GLU A N 1
ATOM 877 C CA . GLU A 1 108 ? -14.335 -2.138 22.264 1.00 85.75 108 GLU A CA 1
ATOM 878 C C . GLU A 1 108 ? -15.777 -2.681 22.366 1.00 85.75 108 GLU A C 1
ATOM 880 O O . GLU A 1 108 ? -16.221 -3.452 21.514 1.00 85.75 108 GLU A O 1
ATOM 885 N N . ASN A 1 109 ? -16.532 -2.222 23.371 1.00 86.12 109 ASN A N 1
ATOM 886 C CA . ASN A 1 109 ? -17.895 -2.639 23.700 1.00 86.12 109 ASN A CA 1
ATOM 887 C C . ASN A 1 109 ? -18.957 -1.637 23.207 1.00 86.12 109 ASN A C 1
ATOM 889 O O . ASN A 1 109 ? -19.991 -1.463 23.854 1.00 86.12 109 ASN A O 1
ATOM 893 N N . MET A 1 110 ? -18.709 -0.956 22.082 1.00 84.31 110 MET A N 1
ATOM 894 C CA . MET A 1 110 ? -19.689 -0.047 21.471 1.00 84.31 110 MET A CA 1
ATOM 895 C C . MET A 1 110 ? -21.017 -0.751 21.173 1.00 84.31 110 MET A C 1
ATOM 897 O O . MET A 1 110 ? -21.021 -1.858 20.624 1.00 84.31 110 MET A O 1
ATOM 901 N N . SER A 1 111 ? -22.132 -0.080 21.479 1.00 82.94 111 SER A N 1
ATOM 902 C CA . SER A 1 111 ? -23.465 -0.516 21.055 1.00 82.94 111 SER A CA 1
ATOM 903 C C . SER A 1 111 ? -23.633 -0.402 19.537 1.00 82.94 111 SER A C 1
ATOM 905 O O . SER A 1 111 ? -22.903 0.337 18.876 1.00 82.94 111 SER A O 1
ATOM 907 N N . ASP A 1 112 ? -24.629 -1.094 18.981 1.00 80.69 112 ASP A N 1
ATOM 908 C CA . ASP A 1 112 ? -24.951 -1.006 17.549 1.00 80.69 112 ASP A CA 1
ATOM 909 C C . ASP A 1 112 ? -25.263 0.443 17.128 1.00 80.69 112 ASP A C 1
ATOM 911 O O . ASP A 1 112 ? -24.789 0.907 16.096 1.00 80.69 112 ASP A O 1
ATOM 915 N N . GLU A 1 113 ? -25.939 1.209 17.992 1.00 79.50 113 GLU A N 1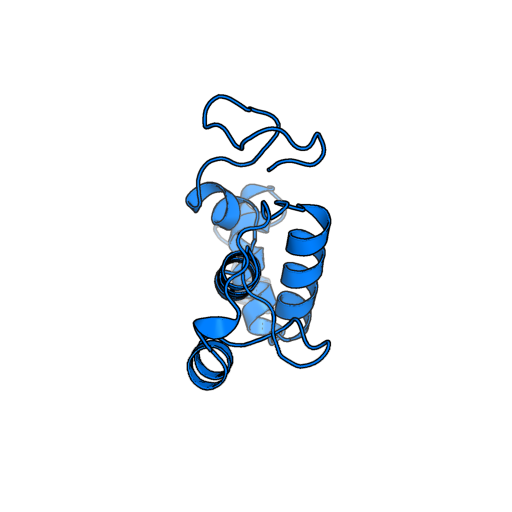
ATOM 916 C CA . GLU A 1 113 ? -26.216 2.638 17.777 1.00 79.50 113 GLU A CA 1
ATOM 917 C C . GLU A 1 113 ? -24.936 3.489 17.693 1.00 79.50 113 GLU A C 1
ATOM 919 O O . GLU A 1 113 ? -24.882 4.448 16.930 1.00 79.50 113 GLU A O 1
ATOM 924 N N . GLN A 1 114 ? -23.891 3.148 18.457 1.00 77.31 114 GLN A N 1
ATOM 925 C CA . GLN A 1 114 ? -22.598 3.845 18.409 1.00 77.31 114 GLN A CA 1
ATOM 926 C C . GLN A 1 114 ? -21.758 3.455 17.188 1.00 77.31 114 GLN A C 1
ATOM 928 O O . GLN A 1 114 ? -20.855 4.201 16.823 1.00 77.31 114 GLN A O 1
ATOM 933 N N . ARG A 1 115 ? -22.025 2.292 16.583 1.00 74.94 115 ARG A N 1
ATOM 934 C CA . ARG A 1 115 ? -21.364 1.839 15.350 1.00 74.94 115 ARG A CA 1
ATOM 935 C C . ARG A 1 115 ? -22.000 2.437 14.094 1.00 74.94 115 ARG A C 1
ATOM 937 O O . ARG A 1 115 ? -21.317 2.557 13.083 1.00 74.94 115 ARG A O 1
ATOM 944 N N . GLU A 1 116 ? -23.286 2.782 14.154 1.00 76.06 116 GLU A N 1
ATOM 945 C CA . GLU A 1 116 ? -24.018 3.419 13.050 1.00 76.06 116 GLU A CA 1
ATOM 946 C C . GLU A 1 116 ? -23.871 4.952 12.999 1.00 76.06 116 GLU A C 1
ATOM 948 O O . GLU A 1 116 ? -24.092 5.535 11.935 1.00 76.06 116 GLU A O 1
ATOM 953 N N . TRP A 1 117 ? -23.536 5.600 14.125 1.00 62.94 117 TRP A N 1
ATOM 954 C CA . TRP A 1 117 ? -23.361 7.058 14.246 1.00 62.94 117 TRP A CA 1
ATOM 955 C C . TRP A 1 117 ? -22.025 7.559 13.685 1.00 62.94 117 TRP A C 1
ATOM 957 O O . TRP A 1 117 ? -22.055 8.561 12.931 1.00 62.94 117 TRP A O 1
#

Secondary structure (DSSP, 8-state):
--TTSPPP-TT-TTS---HHHHHHTT--HHHHHHHHHTTTB--SSS-----HHHHHHH--GGGB--SPPP--HHHHHHHHHHHHHTS-HHHHHHHHHHHHHHTTSS-TT--HHHHH-

pLDDT: mean 90.97, std 7.11, range [62.94, 98.12]